Protein AF-A0A964NIS8-F1 (afdb_monomer_lite)

Foldseek 3Di:
DCLLVVLVVLVVCVVVVVDDLCSLVVSLVVLVVVLVVLVVVLVVLVVCVVLLVVQFPVPLSVQLNVLSVVLNVLSVVLSVLSVCLSPPDDPPCNVVSSVVSSVSVVVSVVSVVSSVVSVVCSCPVRPSVVSVDDDPVPPDDPVPPDPPPDDDDD

Structure (mmCIF, N/CA/C/O backbone):
data_AF-A0A964NIS8-F1
#
_entry.id   AF-A0A964NIS8-F1
#
loop_
_atom_site.group_PDB
_atom_site.id
_atom_site.type_symbol
_atom_site.label_atom_id
_atom_site.label_alt_id
_atom_site.label_comp_id
_atom_site.label_asym_id
_atom_site.label_entity_id
_atom_site.label_seq_id
_atom_site.pdbx_PDB_ins_code
_atom_site.Cartn_x
_atom_site.Cartn_y
_atom_site.Cartn_z
_atom_site.occupancy
_atom_site.B_iso_or_equiv
_atom_site.auth_seq_id
_atom_site.auth_comp_id
_atom_site.auth_asym_id
_atom_site.auth_atom_id
_atom_site.pdbx_PDB_model_num
ATOM 1 N N . MET A 1 1 ? -6.801 0.216 -4.651 1.00 54.66 1 MET A N 1
ATOM 2 C CA . MET A 1 1 ? -6.904 1.232 -3.574 1.00 54.66 1 MET A CA 1
ATOM 3 C C . MET A 1 1 ? -8.356 1.445 -3.126 1.00 54.66 1 MET A C 1
ATOM 5 O O . MET A 1 1 ? -8.870 2.552 -3.182 1.00 54.66 1 MET A O 1
ATOM 9 N N . VAL A 1 2 ? -9.042 0.386 -2.676 1.00 58.94 2 VAL A N 1
ATOM 10 C CA . VAL A 1 2 ? -10.450 0.469 -2.205 1.00 58.94 2 VAL A CA 1
ATOM 11 C C . VAL A 1 2 ? -10.521 0.586 -0.674 1.00 58.94 2 VAL A C 1
ATOM 13 O O . VAL A 1 2 ? -11.491 1.075 -0.101 1.00 58.94 2 VAL A O 1
ATOM 16 N N . LEU A 1 3 ? -9.430 0.200 -0.011 1.00 56.78 3 LEU A N 1
ATOM 17 C CA . LEU A 1 3 ? -9.260 0.174 1.435 1.00 56.78 3 LEU A CA 1
ATOM 18 C C . LEU A 1 3 ? -9.599 1.470 2.187 1.00 56.78 3 LEU A C 1
ATOM 20 O O . LEU A 1 3 ? -10.274 1.350 3.203 1.00 56.78 3 LEU A O 1
ATOM 24 N N . PRO A 1 4 ? -9.206 2.685 1.748 1.00 60.66 4 PRO A N 1
ATOM 25 C CA . PRO A 1 4 ? -9.531 3.898 2.503 1.00 60.66 4 PRO A CA 1
ATOM 26 C C . PRO A 1 4 ? -11.041 4.162 2.527 1.00 60.66 4 PRO A C 1
ATOM 28 O O . PRO A 1 4 ? -11.578 4.569 3.552 1.00 60.66 4 PRO A O 1
ATOM 31 N N . PHE A 1 5 ? -11.754 3.843 1.443 1.00 68.19 5 PHE A N 1
ATOM 32 C CA . PHE A 1 5 ? -13.208 3.988 1.371 1.00 68.19 5 PHE A CA 1
ATOM 33 C C . PHE A 1 5 ? -13.929 2.933 2.210 1.00 68.19 5 PHE A C 1
ATOM 35 O O . PHE A 1 5 ? -14.884 3.257 2.911 1.00 68.19 5 PHE A O 1
ATOM 42 N N . VAL A 1 6 ? -13.441 1.688 2.202 1.00 66.88 6 VAL A N 1
ATOM 43 C CA . VAL A 1 6 ? -13.980 0.618 3.056 1.00 66.88 6 VAL A CA 1
ATOM 44 C C . VAL A 1 6 ? -13.705 0.913 4.531 1.00 66.88 6 VAL A C 1
ATOM 46 O O . VAL A 1 6 ? -14.613 0.813 5.350 1.00 66.88 6 VAL A O 1
ATOM 49 N N . ALA A 1 7 ? -12.495 1.351 4.878 1.00 58.06 7 ALA A N 1
ATOM 50 C CA . ALA A 1 7 ? -12.132 1.740 6.237 1.00 58.06 7 ALA A CA 1
ATOM 51 C C . ALA A 1 7 ? -12.964 2.936 6.725 1.00 58.06 7 ALA A C 1
ATOM 53 O O . ALA A 1 7 ? -13.444 2.924 7.859 1.00 58.06 7 ALA A O 1
ATOM 54 N N . LEU A 1 8 ? -13.211 3.931 5.866 1.00 65.56 8 LEU A N 1
ATOM 55 C CA . LEU A 1 8 ? -14.068 5.075 6.176 1.00 65.56 8 LEU A CA 1
ATOM 56 C C . LEU A 1 8 ? -15.533 4.654 6.363 1.00 65.56 8 LEU A C 1
ATOM 58 O O . LEU A 1 8 ? -16.159 5.042 7.348 1.00 65.56 8 LEU A O 1
ATOM 62 N N . ALA A 1 9 ? -16.068 3.811 5.476 1.00 66.75 9 ALA A N 1
ATOM 63 C CA . ALA A 1 9 ? -17.434 3.299 5.569 1.00 66.75 9 ALA A CA 1
ATOM 64 C C . ALA A 1 9 ? -17.649 2.464 6.843 1.00 66.75 9 ALA A C 1
ATOM 66 O O . ALA A 1 9 ? -18.636 2.662 7.554 1.00 66.75 9 ALA A O 1
ATOM 67 N N . VAL A 1 10 ? -16.700 1.585 7.184 1.00 61.75 10 VAL A N 1
ATOM 68 C CA . VAL A 1 10 ? -16.730 0.788 8.422 1.00 61.75 10 VAL A CA 1
ATOM 69 C C . VAL A 1 10 ? -16.608 1.700 9.646 1.00 61.75 10 VAL A C 1
ATOM 71 O O . VAL A 1 10 ? -17.366 1.536 10.599 1.00 61.75 10 VAL A O 1
ATOM 74 N N . THR A 1 11 ? -15.731 2.707 9.619 1.00 60.53 11 THR A N 1
ATOM 75 C CA . THR A 1 11 ? -15.571 3.667 10.725 1.00 60.53 11 THR A CA 1
ATOM 76 C C . THR A 1 11 ? -16.855 4.461 10.972 1.00 60.53 11 THR A C 1
ATOM 78 O O . THR A 1 11 ? -17.301 4.556 12.115 1.00 60.53 11 THR A O 1
ATOM 81 N N . ILE A 1 12 ? -17.507 4.961 9.916 1.00 61.06 12 ILE A N 1
ATOM 82 C CA . ILE A 1 12 ? -18.794 5.668 10.011 1.00 61.06 12 ILE A CA 1
ATOM 83 C C . ILE A 1 12 ? -19.895 4.730 10.531 1.00 61.06 12 ILE A C 1
ATOM 85 O O . ILE A 1 12 ? -20.668 5.117 11.409 1.00 61.06 12 ILE A O 1
ATOM 89 N N . ALA A 1 13 ? -19.952 3.487 10.045 1.00 63.53 13 ALA A N 1
ATOM 90 C CA . ALA A 1 13 ? -20.944 2.503 10.477 1.00 63.53 13 ALA A CA 1
ATOM 91 C C . ALA A 1 13 ? -20.776 2.106 11.957 1.00 63.53 13 ALA A C 1
ATOM 93 O O . ALA A 1 13 ? -21.761 1.992 12.691 1.00 63.53 13 ALA A O 1
ATOM 94 N N . VAL A 1 14 ? -19.537 1.957 12.433 1.00 59.16 14 VAL A N 1
ATOM 95 C CA . VAL A 1 14 ? -19.237 1.685 13.847 1.00 59.16 14 VAL A CA 1
ATOM 96 C C . VAL A 1 14 ? -19.537 2.909 14.720 1.00 59.16 14 VAL A C 1
ATOM 98 O O . VAL A 1 14 ? -20.132 2.759 15.788 1.00 59.16 14 VAL A O 1
ATOM 101 N N . TRP A 1 15 ? -19.209 4.125 14.266 1.00 54.91 15 TRP A N 1
ATOM 102 C CA . TRP A 1 15 ? -19.485 5.365 15.007 1.00 54.91 15 TRP A CA 1
ATOM 103 C C . TRP A 1 15 ? -20.989 5.620 15.179 1.00 54.91 15 TRP A C 1
ATOM 105 O O . TRP A 1 15 ? -21.438 6.075 16.229 1.00 54.91 15 TRP A O 1
ATOM 115 N N . ARG A 1 16 ? -21.792 5.208 14.192 1.00 66.44 16 ARG A N 1
ATOM 116 C CA . ARG A 1 16 ? -23.262 5.250 14.225 1.00 66.44 16 ARG A CA 1
ATOM 117 C C . ARG A 1 16 ? -23.898 4.078 15.002 1.00 66.44 16 ARG A C 1
ATOM 119 O O . ARG A 1 16 ? -25.119 3.947 15.006 1.00 66.44 16 ARG A O 1
ATOM 126 N N . LYS A 1 17 ? -23.083 3.235 15.662 1.00 57.22 17 LYS A N 1
ATOM 127 C CA . LYS A 1 17 ? -23.453 1.997 16.385 1.00 57.22 17 LYS A CA 1
ATOM 128 C C . LYS A 1 17 ? -24.204 0.953 15.547 1.00 57.22 17 LYS A C 1
ATOM 130 O O . LYS A 1 17 ? -24.903 0.110 16.100 1.00 57.22 17 LYS A O 1
ATOM 135 N N . TRP A 1 18 ? -24.050 0.974 14.225 1.00 55.41 18 TRP A N 1
ATOM 136 C CA . TRP A 1 18 ? -24.691 -0.004 13.340 1.00 55.41 18 TRP A CA 1
ATOM 137 C C . TRP A 1 18 ? -23.988 -1.363 13.321 1.00 55.41 18 TRP A C 1
ATOM 139 O O . TRP A 1 18 ? -24.590 -2.351 12.913 1.00 55.41 18 TRP A O 1
ATOM 149 N N . LEU A 1 19 ? -22.732 -1.434 13.768 1.00 50.16 19 LEU A N 1
ATOM 150 C CA . LEU A 1 19 ? -21.915 -2.638 13.674 1.00 50.16 19 LEU A CA 1
ATOM 151 C C . LEU A 1 19 ? -21.126 -2.914 14.970 1.00 50.16 19 LEU A C 1
ATOM 153 O O . LEU A 1 19 ? -20.626 -1.978 15.601 1.00 50.16 19 LEU A O 1
ATOM 157 N N . PRO A 1 20 ? -20.987 -4.191 15.383 1.00 58.41 20 PRO A N 1
ATOM 158 C CA . PRO A 1 20 ? -20.266 -4.570 16.596 1.00 58.41 20 PRO A CA 1
ATOM 159 C C . PRO A 1 20 ? -18.756 -4.336 16.451 1.00 58.41 20 PRO A C 1
ATOM 161 O O . PRO A 1 20 ? -18.221 -4.360 15.343 1.00 58.41 20 PRO A O 1
ATOM 164 N N . ALA A 1 21 ? -18.043 -4.210 17.577 1.00 62.91 21 ALA A N 1
ATOM 165 C CA . ALA A 1 21 ? -16.584 -4.016 17.633 1.00 62.91 21 ALA A CA 1
ATOM 166 C C . ALA A 1 21 ? -15.775 -5.056 16.826 1.00 62.91 21 ALA A C 1
ATOM 168 O O . ALA A 1 21 ? -14.677 -4.767 16.363 1.00 62.91 21 ALA A O 1
ATOM 169 N N . ARG A 1 22 ? -16.354 -6.242 16.581 1.00 67.31 22 ARG A N 1
ATOM 170 C CA . ARG A 1 22 ? -15.791 -7.291 15.712 1.00 67.31 22 ARG A CA 1
ATOM 171 C C . ARG A 1 22 ? -15.610 -6.863 14.252 1.00 67.31 22 ARG A C 1
ATOM 173 O O . ARG A 1 22 ? -14.856 -7.502 13.536 1.00 67.31 22 ARG A O 1
ATOM 180 N N . SER A 1 23 ? -16.242 -5.779 13.811 1.00 68.50 23 SER A N 1
ATOM 181 C CA . SER A 1 23 ? -16.146 -5.283 12.428 1.00 68.50 23 SER A CA 1
ATOM 182 C C . SER A 1 23 ? -14.750 -4.761 12.072 1.00 68.50 23 SER A C 1
ATOM 184 O O . SER A 1 23 ? -14.407 -4.682 10.897 1.00 68.50 23 SER A O 1
ATOM 186 N N . TRP A 1 24 ? -13.903 -4.495 13.073 1.00 72.62 24 TRP A N 1
ATOM 187 C CA . TRP A 1 24 ? -12.483 -4.192 12.875 1.00 72.62 24 TRP A CA 1
ATOM 188 C C . TRP A 1 24 ? -11.671 -5.358 12.294 1.00 72.62 24 TRP A C 1
ATOM 190 O O . TRP A 1 24 ? -10.661 -5.114 11.636 1.00 72.62 24 TRP A O 1
ATOM 200 N N . LEU A 1 25 ? -12.132 -6.609 12.439 1.00 76.38 25 LEU A N 1
ATOM 201 C CA . LEU A 1 25 ? -11.514 -7.757 11.760 1.00 76.38 25 LEU A CA 1
ATOM 202 C C . LEU A 1 25 ? -11.539 -7.609 10.238 1.00 76.38 25 LEU A C 1
ATOM 204 O O . LEU A 1 25 ? -10.614 -8.067 9.580 1.00 76.38 25 LEU A O 1
ATOM 208 N N . ILE A 1 26 ? -12.557 -6.949 9.678 1.00 77.69 26 ILE A N 1
ATOM 209 C CA . ILE A 1 26 ? -12.659 -6.730 8.229 1.00 77.69 26 ILE A CA 1
ATOM 210 C C . ILE A 1 26 ? -11.519 -5.826 7.754 1.00 77.69 26 ILE A C 1
ATOM 212 O O . ILE A 1 26 ? -10.882 -6.119 6.746 1.00 77.69 26 ILE A O 1
ATOM 216 N N . VAL A 1 27 ? -11.229 -4.756 8.501 1.00 80.12 27 VAL A N 1
ATOM 217 C CA . VAL A 1 27 ? -10.112 -3.843 8.207 1.00 80.12 27 VAL A CA 1
ATOM 218 C C . VAL A 1 27 ? -8.782 -4.589 8.297 1.00 80.12 27 VAL A C 1
ATOM 220 O O . VAL A 1 27 ? -7.960 -4.474 7.391 1.00 80.12 27 VAL A O 1
ATOM 223 N N . LEU A 1 28 ? -8.608 -5.404 9.343 1.00 84.81 28 LEU A N 1
ATOM 224 C CA . LEU A 1 28 ? -7.406 -6.213 9.533 1.00 84.81 28 LEU A CA 1
ATOM 225 C C . LEU A 1 28 ? -7.194 -7.210 8.387 1.00 84.81 28 LEU A C 1
ATOM 227 O O . LEU A 1 28 ? -6.087 -7.337 7.874 1.00 84.81 28 LEU A O 1
ATOM 231 N N . LEU A 1 29 ? -8.261 -7.894 7.966 1.00 83.00 29 LEU A N 1
ATOM 232 C CA . LEU A 1 29 ? -8.232 -8.854 6.863 1.00 83.00 29 LEU A CA 1
ATOM 233 C C . LEU A 1 29 ? -7.899 -8.183 5.530 1.00 83.00 29 LEU A C 1
ATOM 235 O O . LEU A 1 29 ? -7.082 -8.704 4.775 1.00 83.00 29 LEU A O 1
ATOM 239 N N . LEU A 1 30 ? -8.483 -7.017 5.244 1.00 83.44 30 LEU A N 1
ATOM 240 C CA . LEU A 1 30 ? -8.145 -6.260 4.038 1.00 83.44 30 LEU A CA 1
ATOM 241 C C . LEU A 1 30 ? -6.690 -5.772 4.064 1.00 83.44 30 LEU A C 1
ATOM 243 O O . LEU A 1 30 ? -6.013 -5.852 3.043 1.00 83.44 30 LEU A O 1
ATOM 247 N N . GLN A 1 31 ? -6.192 -5.288 5.206 1.00 88.62 31 GLN A N 1
ATOM 248 C CA . GLN A 1 31 ? -4.780 -4.921 5.348 1.00 88.62 31 GLN A CA 1
ATOM 249 C C . GLN A 1 31 ? -3.865 -6.130 5.140 1.00 88.62 31 GLN A C 1
ATOM 251 O O . GLN A 1 31 ? -2.900 -6.022 4.389 1.00 88.62 31 GLN A O 1
ATOM 256 N N . ALA A 1 32 ? -4.194 -7.283 5.729 1.00 88.75 32 ALA A N 1
ATOM 257 C CA . ALA A 1 32 ? -3.443 -8.518 5.531 1.00 88.75 32 ALA A CA 1
ATOM 258 C C . ALA A 1 32 ? -3.389 -8.910 4.047 1.00 88.75 32 ALA A C 1
ATOM 260 O O . ALA A 1 32 ? -2.312 -9.186 3.526 1.00 88.75 32 ALA A O 1
ATOM 261 N N . ALA A 1 33 ? -4.525 -8.863 3.343 1.00 87.88 33 ALA A N 1
ATOM 262 C CA . ALA A 1 33 ? -4.580 -9.149 1.913 1.00 87.88 33 ALA A CA 1
ATOM 263 C C . ALA A 1 33 ? -3.694 -8.196 1.092 1.00 87.88 33 ALA A C 1
ATOM 265 O O . ALA A 1 33 ? -3.014 -8.641 0.172 1.00 87.88 33 ALA A O 1
ATOM 266 N N . MET A 1 34 ? -3.651 -6.903 1.436 1.00 88.69 34 MET A N 1
ATOM 267 C CA . MET A 1 34 ? -2.764 -5.957 0.749 1.00 88.69 34 MET A CA 1
ATOM 268 C C . MET A 1 34 ? -1.291 -6.226 1.037 1.00 88.69 34 MET A C 1
ATOM 270 O O . MET A 1 34 ? -0.494 -6.130 0.116 1.00 88.69 34 MET A O 1
ATOM 274 N N . VAL A 1 35 ? -0.922 -6.531 2.286 1.00 92.75 35 VAL A N 1
ATOM 275 C CA . VAL A 1 35 ? 0.467 -6.854 2.652 1.00 92.75 35 VAL A CA 1
ATOM 276 C C . VAL A 1 35 ? 0.927 -8.079 1.871 1.00 92.75 35 VAL A C 1
ATOM 278 O O . VAL A 1 35 ? 1.983 -8.045 1.253 1.00 92.75 35 VAL A O 1
ATOM 281 N N . VAL A 1 36 ? 0.106 -9.132 1.831 1.00 92.56 36 VAL A N 1
ATOM 282 C CA . VAL A 1 36 ? 0.400 -10.339 1.047 1.00 92.56 36 VAL A CA 1
ATOM 283 C C . VAL A 1 36 ? 0.518 -10.010 -0.441 1.00 92.56 36 VAL A C 1
ATOM 285 O O . VAL A 1 36 ? 1.485 -10.418 -1.072 1.00 92.56 36 VAL A O 1
ATOM 288 N N . GLY A 1 37 ? -0.416 -9.237 -1.000 1.00 91.31 37 GLY A N 1
ATOM 289 C CA . GLY A 1 37 ? -0.349 -8.816 -2.400 1.00 91.31 37 GLY A CA 1
ATOM 290 C C . GLY A 1 37 ? 0.898 -7.986 -2.718 1.00 91.31 37 GLY A C 1
ATOM 291 O O . GLY A 1 37 ? 1.535 -8.218 -3.739 1.00 91.31 37 GLY A O 1
ATOM 292 N N . ALA A 1 38 ? 1.280 -7.066 -1.830 1.00 91.94 38 ALA A N 1
ATOM 293 C CA . ALA A 1 38 ? 2.482 -6.248 -1.968 1.00 91.94 38 ALA A CA 1
ATOM 294 C C . ALA A 1 38 ? 3.759 -7.095 -1.879 1.00 91.94 38 ALA A C 1
ATOM 296 O O . ALA A 1 38 ? 4.663 -6.901 -2.681 1.00 91.94 38 ALA A O 1
ATOM 297 N N . LEU A 1 39 ? 3.814 -8.065 -0.959 1.00 93.88 39 LEU A N 1
ATOM 298 C CA . LEU A 1 39 ? 4.930 -9.007 -0.843 1.00 93.88 39 LEU A CA 1
ATOM 299 C C . LEU A 1 39 ? 5.094 -9.847 -2.107 1.00 93.88 39 LEU A C 1
ATOM 301 O O . LEU A 1 39 ? 6.197 -9.944 -2.634 1.00 93.88 39 LEU A O 1
ATOM 305 N N . VAL A 1 40 ? 3.999 -10.429 -2.603 1.00 93.56 40 VAL A N 1
ATOM 306 C CA . VAL A 1 40 ? 4.019 -11.226 -3.835 1.00 93.56 40 VAL A CA 1
ATOM 307 C C . VAL A 1 40 ? 4.463 -10.357 -5.008 1.00 93.56 40 VAL A C 1
ATOM 309 O O . VAL A 1 40 ? 5.378 -10.744 -5.721 1.00 93.56 40 VAL A O 1
ATOM 312 N N . SER A 1 41 ? 3.886 -9.162 -5.159 1.00 90.06 41 SER A N 1
ATOM 313 C CA . SER A 1 41 ? 4.244 -8.228 -6.232 1.00 90.06 41 SER A CA 1
ATOM 314 C C . SER A 1 41 ? 5.707 -7.784 -6.176 1.00 90.06 41 SER A C 1
ATOM 316 O O . SER A 1 41 ? 6.328 -7.623 -7.220 1.00 90.06 41 SER A O 1
ATOM 318 N N . HIS A 1 42 ? 6.260 -7.572 -4.980 1.00 92.44 42 HIS A N 1
ATOM 319 C CA . HIS A 1 42 ? 7.666 -7.211 -4.797 1.00 92.44 42 HIS A CA 1
ATOM 320 C C . HIS A 1 42 ? 8.591 -8.369 -5.191 1.00 92.44 42 HIS A C 1
ATOM 322 O O . HIS A 1 42 ? 9.594 -8.170 -5.866 1.00 92.44 42 HIS A O 1
ATOM 328 N N . GLN A 1 43 ? 8.247 -9.598 -4.794 1.00 92.06 43 GLN A N 1
ATOM 329 C CA . GLN A 1 43 ? 9.025 -10.790 -5.138 1.00 92.06 43 GLN A CA 1
ATOM 330 C C . GLN A 1 43 ? 8.980 -11.118 -6.630 1.00 92.06 43 GLN A C 1
ATOM 332 O O . GLN A 1 43 ? 9.979 -11.584 -7.174 1.00 92.06 43 GLN A O 1
ATOM 337 N N . THR A 1 44 ? 7.834 -10.915 -7.285 1.00 90.06 44 THR A N 1
ATOM 338 C CA . THR A 1 44 ? 7.727 -11.083 -8.739 1.00 90.06 44 THR A CA 1
ATOM 339 C C . THR A 1 44 ? 8.466 -9.970 -9.473 1.00 90.06 44 THR A C 1
ATOM 341 O O . THR A 1 44 ? 9.166 -10.260 -10.431 1.00 90.06 44 THR A O 1
ATOM 344 N N . GLY A 1 45 ? 8.391 -8.726 -8.985 1.00 87.12 45 GLY A N 1
ATOM 345 C CA . GLY A 1 45 ? 9.091 -7.588 -9.586 1.00 87.12 45 GLY A CA 1
ATOM 346 C C . GLY A 1 45 ? 10.609 -7.769 -9.629 1.00 87.12 45 GLY A C 1
ATOM 347 O O . GLY A 1 45 ? 11.206 -7.567 -10.677 1.00 87.12 45 GLY A O 1
ATOM 348 N N . GLN A 1 46 ? 11.224 -8.241 -8.539 1.00 87.06 46 GLN A N 1
ATOM 349 C CA . GLN A 1 46 ? 12.674 -8.489 -8.524 1.00 87.06 46 GLN A CA 1
ATOM 350 C C . GLN A 1 46 ? 13.116 -9.632 -9.445 1.00 87.06 46 GLN A C 1
ATOM 352 O O . GLN A 1 46 ? 14.226 -9.615 -9.958 1.00 87.06 46 GLN A O 1
ATOM 357 N N . GLN A 1 47 ? 12.261 -10.630 -9.691 1.00 87.38 47 GLN A N 1
ATOM 358 C CA . GLN A 1 47 ? 12.585 -11.695 -10.650 1.00 87.38 47 GLN A CA 1
ATOM 359 C C . GLN A 1 47 ? 12.596 -11.192 -12.099 1.00 87.38 47 GLN A C 1
ATOM 361 O O . GLN A 1 47 ? 13.234 -11.804 -12.952 1.00 87.38 47 GLN A O 1
ATOM 366 N N . GLU A 1 48 ? 11.875 -10.107 -12.377 1.00 84.38 48 GLU A N 1
ATOM 367 C CA . GLU A 1 48 ? 11.723 -9.520 -13.711 1.00 84.38 48 GLU A CA 1
ATOM 368 C C . GLU A 1 48 ? 12.645 -8.310 -13.937 1.00 84.38 48 GLU A C 1
ATOM 370 O O . GLU A 1 48 ? 12.714 -7.798 -15.054 1.00 84.38 48 GLU A O 1
ATOM 375 N N . GLU A 1 49 ? 13.382 -7.870 -12.913 1.00 83.88 49 GLU A N 1
ATOM 376 C CA . GLU A 1 49 ? 14.273 -6.707 -12.976 1.00 83.88 49 GLU A CA 1
ATOM 377 C C . GLU A 1 49 ? 15.332 -6.863 -14.074 1.00 83.88 49 GLU A C 1
ATOM 379 O O . GLU A 1 49 ? 15.439 -6.002 -14.946 1.00 83.88 49 GLU A O 1
ATOM 384 N N . ASP A 1 50 ? 16.026 -8.004 -14.108 1.00 81.75 50 ASP A N 1
ATOM 385 C CA . ASP A 1 50 ? 17.070 -8.292 -15.101 1.00 81.75 50 ASP A CA 1
ATOM 386 C C . ASP A 1 50 ? 16.532 -8.291 -16.545 1.00 81.75 50 ASP A C 1
ATOM 388 O O . ASP A 1 50 ? 17.237 -7.915 -17.484 1.00 81.75 50 ASP A O 1
ATOM 392 N N . LEU A 1 51 ? 15.272 -8.701 -16.745 1.00 82.62 51 LEU A N 1
ATOM 393 C CA . LEU A 1 51 ? 14.628 -8.695 -18.064 1.00 82.62 51 LEU A CA 1
ATOM 394 C C . LEU A 1 51 ? 14.329 -7.270 -18.537 1.00 82.62 51 LEU A C 1
ATOM 396 O O . LEU A 1 51 ? 14.479 -6.964 -19.720 1.00 82.62 51 LEU A O 1
ATOM 400 N N . VAL A 1 52 ? 13.902 -6.398 -17.623 1.00 80.06 52 VAL A N 1
ATOM 401 C CA . VAL A 1 52 ? 13.562 -5.003 -17.931 1.00 80.06 52 VAL A CA 1
ATOM 402 C C . VAL A 1 52 ? 14.815 -4.125 -18.021 1.00 80.06 52 VAL A C 1
ATOM 404 O O . VAL A 1 52 ? 14.865 -3.241 -18.879 1.00 80.06 52 VAL A O 1
ATOM 407 N N . GLY A 1 53 ? 15.845 -4.396 -17.214 1.00 74.62 53 GLY A N 1
ATOM 408 C CA . GLY A 1 53 ? 17.117 -3.661 -17.195 1.00 74.62 53 GLY A CA 1
ATOM 409 C C . GLY A 1 53 ? 17.918 -3.756 -18.499 1.00 74.62 53 GLY A C 1
ATOM 410 O O . GLY A 1 53 ? 18.769 -2.918 -18.777 1.00 74.62 53 GLY A O 1
ATOM 411 N N . GLY A 1 54 ? 17.607 -4.723 -19.368 1.00 80.06 54 GLY A N 1
ATOM 412 C CA . GLY A 1 54 ? 18.153 -4.770 -20.729 1.00 80.06 54 GLY A CA 1
ATOM 413 C C . GLY A 1 54 ? 17.580 -3.712 -21.686 1.00 80.06 54 GLY A C 1
ATOM 414 O O . GLY A 1 54 ? 18.133 -3.518 -22.768 1.00 80.06 54 GLY A O 1
ATOM 415 N N . ILE A 1 55 ? 16.472 -3.055 -21.320 1.00 83.38 55 ILE A N 1
ATOM 416 C CA . ILE A 1 55 ? 15.702 -2.144 -22.189 1.00 83.38 55 ILE A CA 1
ATOM 417 C C . ILE A 1 55 ? 15.549 -0.754 -21.563 1.00 83.38 55 ILE A C 1
ATOM 419 O O . ILE A 1 55 ? 15.541 0.248 -22.279 1.00 83.38 55 ILE A O 1
ATOM 423 N N . VAL A 1 56 ? 15.426 -0.682 -20.238 1.00 84.94 56 VAL A N 1
ATOM 424 C CA . VAL A 1 56 ? 15.192 0.558 -19.494 1.00 84.94 56 VAL A CA 1
ATOM 425 C C . VAL A 1 56 ? 16.405 0.889 -18.636 1.00 84.94 56 VAL A C 1
ATOM 427 O O . VAL A 1 56 ? 16.936 0.012 -17.967 1.00 84.94 56 VAL A O 1
ATOM 430 N N . ASP A 1 57 ? 16.794 2.166 -18.612 1.00 88.00 57 ASP A N 1
ATOM 431 C CA . ASP A 1 57 ? 17.830 2.660 -17.702 1.00 88.00 57 ASP A CA 1
ATOM 432 C C . ASP A 1 57 ? 17.502 2.320 -16.232 1.00 88.00 57 ASP A C 1
ATOM 434 O O . ASP A 1 57 ? 16.352 2.430 -15.794 1.00 88.00 57 ASP A O 1
ATOM 438 N N . ASP A 1 58 ? 18.528 2.023 -15.432 1.00 86.06 58 ASP A N 1
ATOM 439 C CA . ASP A 1 58 ? 18.375 1.632 -14.021 1.00 86.06 58 ASP A CA 1
ATOM 440 C C . ASP A 1 58 ? 17.647 2.687 -13.170 1.00 86.06 58 ASP A C 1
ATOM 442 O O . ASP A 1 58 ? 16.944 2.363 -12.218 1.00 86.06 58 ASP A O 1
ATOM 446 N N . GLY A 1 59 ? 17.787 3.975 -13.502 1.00 90.06 59 GLY A N 1
ATOM 447 C CA . GLY A 1 59 ? 17.234 5.078 -12.706 1.00 90.06 59 GLY A CA 1
ATOM 448 C C . GLY A 1 59 ? 15.709 5.002 -12.521 1.00 90.06 59 GLY A C 1
ATOM 449 O O . GLY A 1 59 ? 15.229 5.003 -11.385 1.00 90.06 59 GLY A O 1
ATOM 450 N N . PRO A 1 60 ? 14.916 4.958 -13.608 1.00 89.19 60 PRO A N 1
ATOM 451 C CA . PRO A 1 60 ? 13.478 4.722 -13.533 1.00 89.19 60 PRO A CA 1
ATOM 452 C C . PRO A 1 60 ? 13.083 3.461 -12.755 1.00 89.19 60 PRO A C 1
ATOM 454 O O . PRO A 1 60 ? 12.147 3.542 -11.957 1.00 89.19 60 PRO A O 1
ATOM 457 N N . VAL A 1 61 ? 13.781 2.340 -12.972 1.00 88.69 61 VAL A N 1
ATOM 458 C CA . VAL A 1 61 ? 13.510 1.052 -12.307 1.00 88.69 61 VAL A CA 1
ATOM 459 C C . VAL A 1 61 ? 13.726 1.176 -10.799 1.00 88.69 61 VAL A C 1
ATOM 461 O O . VAL A 1 61 ? 12.800 0.938 -10.025 1.00 88.69 61 VAL A O 1
ATOM 464 N N . MET A 1 62 ? 14.881 1.696 -10.392 1.00 89.69 62 MET A N 1
ATOM 465 C CA . MET A 1 62 ? 15.247 1.929 -8.995 1.00 89.69 62 MET A CA 1
ATOM 466 C C . MET A 1 62 ? 14.270 2.880 -8.289 1.00 89.69 62 MET A C 1
ATOM 468 O O . MET A 1 62 ? 13.874 2.642 -7.153 1.00 89.69 62 MET A O 1
ATOM 472 N N . ALA A 1 63 ? 13.802 3.933 -8.970 1.00 90.75 63 ALA A N 1
ATOM 473 C CA . ALA A 1 63 ? 12.812 4.854 -8.407 1.00 90.75 63 ALA A CA 1
ATOM 474 C C . ALA A 1 63 ? 11.440 4.191 -8.165 1.00 90.75 63 ALA A C 1
ATOM 476 O O . ALA A 1 63 ? 10.710 4.585 -7.251 1.00 90.75 63 ALA A O 1
ATOM 477 N N . HIS A 1 64 ? 11.057 3.213 -8.992 1.00 91.62 64 HIS A N 1
ATOM 478 C CA . HIS A 1 64 ? 9.862 2.408 -8.746 1.00 91.62 64 HIS A CA 1
ATOM 479 C C . HIS A 1 64 ? 10.078 1.436 -7.585 1.00 91.62 64 HIS A C 1
ATOM 481 O O . HIS A 1 64 ? 9.201 1.343 -6.725 1.00 91.62 64 HIS A O 1
ATOM 487 N N . GLU A 1 65 ? 11.231 0.768 -7.539 1.00 91.69 65 GLU A N 1
ATOM 488 C CA . GLU A 1 65 ? 11.578 -0.180 -6.482 1.00 91.69 65 GLU A CA 1
ATOM 489 C C . GLU A 1 65 ? 11.612 0.496 -5.108 1.00 91.69 65 GLU A C 1
ATOM 491 O O . GLU A 1 65 ? 10.904 0.060 -4.204 1.00 91.69 65 GLU A O 1
ATOM 496 N N . GLU A 1 66 ? 12.306 1.629 -4.967 1.00 93.12 66 GLU A N 1
ATOM 497 C CA . GLU A 1 66 ? 12.377 2.378 -3.706 1.00 93.12 66 GLU A CA 1
ATOM 498 C C . GLU A 1 66 ? 10.976 2.798 -3.225 1.00 93.12 66 GLU A C 1
ATOM 500 O O . GLU A 1 66 ? 10.626 2.668 -2.047 1.00 93.12 66 GLU A O 1
ATOM 505 N N . ALA A 1 67 ? 10.119 3.254 -4.144 1.00 92.62 67 ALA A N 1
ATOM 506 C CA . ALA A 1 67 ? 8.745 3.620 -3.816 1.00 92.62 67 ALA A CA 1
ATOM 507 C C . ALA A 1 67 ? 7.885 2.401 -3.431 1.00 92.62 67 ALA A C 1
ATOM 509 O O . ALA A 1 67 ? 7.049 2.495 -2.524 1.00 92.62 67 ALA A O 1
ATOM 510 N N . ALA A 1 68 ? 8.062 1.267 -4.114 1.00 91.62 68 ALA A N 1
ATOM 511 C CA . ALA A 1 68 ? 7.356 0.021 -3.837 1.00 91.62 68 ALA A CA 1
ATOM 512 C C . ALA A 1 68 ? 7.791 -0.589 -2.496 1.00 91.62 68 ALA A C 1
ATOM 514 O O . ALA A 1 68 ? 6.939 -1.028 -1.716 1.00 91.62 68 ALA A O 1
ATOM 515 N N . GLU A 1 69 ? 9.085 -0.550 -2.187 1.00 94.56 69 GLU A N 1
ATOM 516 C CA . GLU A 1 69 ? 9.640 -1.001 -0.918 1.00 94.56 69 GLU A CA 1
ATOM 517 C C . GLU A 1 69 ? 9.127 -0.130 0.233 1.00 94.56 69 GLU A C 1
ATOM 519 O O . GLU A 1 69 ? 8.580 -0.648 1.212 1.00 94.56 69 GLU A O 1
ATOM 524 N N . ALA A 1 70 ? 9.186 1.199 0.094 1.00 95.44 70 ALA A N 1
ATOM 525 C CA . ALA A 1 70 ? 8.657 2.117 1.097 1.00 95.44 70 ALA A CA 1
ATOM 526 C C . ALA A 1 70 ? 7.154 1.886 1.345 1.00 95.44 70 ALA A C 1
ATOM 528 O O . ALA A 1 70 ? 6.691 1.907 2.495 1.00 95.44 70 ALA A O 1
ATOM 529 N N . PHE A 1 71 ? 6.378 1.616 0.287 1.00 94.12 71 PHE A N 1
ATOM 530 C CA . PHE A 1 71 ? 4.967 1.245 0.399 1.00 94.12 71 PHE A CA 1
ATOM 531 C C . PHE A 1 71 ? 4.781 -0.063 1.179 1.00 94.12 71 PHE A C 1
ATOM 533 O O . PHE A 1 71 ? 3.980 -0.096 2.119 1.00 94.12 71 PHE A O 1
ATOM 540 N N . LEU A 1 72 ? 5.530 -1.114 0.831 1.00 95.44 72 LEU A N 1
ATOM 541 C CA . LEU A 1 72 ? 5.469 -2.426 1.475 1.00 95.44 72 LEU A CA 1
ATOM 542 C C . LEU A 1 72 ? 5.834 -2.353 2.965 1.00 95.44 72 LEU A C 1
ATOM 544 O O . LEU A 1 72 ? 5.113 -2.890 3.814 1.00 95.44 72 LEU A O 1
ATOM 548 N N . GLN A 1 73 ? 6.920 -1.660 3.302 1.00 96.75 73 GLN A N 1
ATOM 549 C CA . GLN A 1 73 ? 7.342 -1.456 4.686 1.00 96.75 73 GLN A CA 1
ATOM 550 C C . GLN A 1 73 ? 6.265 -0.693 5.473 1.00 96.75 73 GLN A C 1
ATOM 552 O O . GLN A 1 73 ? 5.868 -1.114 6.564 1.00 96.75 73 GLN A O 1
ATOM 557 N N . SER A 1 74 ? 5.712 0.377 4.891 1.00 94.69 74 SER A N 1
ATOM 558 C CA . SER A 1 74 ? 4.685 1.207 5.530 1.00 94.69 74 SER A CA 1
ATOM 559 C C . SER A 1 74 ? 3.378 0.450 5.775 1.00 94.69 74 SER A C 1
ATOM 561 O O . SER A 1 74 ? 2.806 0.536 6.865 1.00 94.69 74 SER A O 1
ATOM 563 N N . ILE A 1 75 ? 2.889 -0.315 4.792 1.00 93.81 75 ILE A N 1
ATOM 564 C CA . ILE A 1 75 ? 1.644 -1.077 4.944 1.00 93.81 75 ILE A CA 1
ATOM 565 C C . ILE A 1 75 ? 1.804 -2.244 5.922 1.00 93.81 75 ILE A C 1
ATOM 567 O O . ILE A 1 75 ? 0.888 -2.516 6.702 1.00 93.81 75 ILE A O 1
ATOM 571 N N . SER A 1 76 ? 2.982 -2.869 5.955 1.00 94.81 76 SER A N 1
ATOM 572 C CA . SER A 1 76 ? 3.313 -3.923 6.918 1.00 94.81 76 SER A CA 1
ATOM 573 C C . SER A 1 76 ? 3.376 -3.375 8.345 1.00 94.81 76 SER A C 1
ATOM 575 O O . SER A 1 76 ? 2.751 -3.931 9.250 1.00 94.81 76 SER A O 1
ATOM 577 N N . ALA A 1 77 ? 4.046 -2.237 8.549 1.00 95.19 77 ALA A N 1
ATOM 578 C CA . ALA A 1 77 ? 4.089 -1.561 9.843 1.00 95.19 77 ALA A CA 1
ATOM 579 C C . ALA A 1 77 ? 2.682 -1.159 10.314 1.00 95.19 77 ALA A C 1
ATOM 581 O O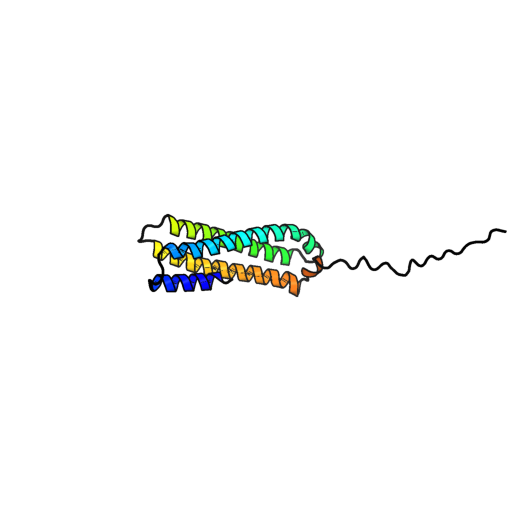 . ALA A 1 77 ? 2.306 -1.413 11.461 1.00 95.19 77 ALA A O 1
ATOM 582 N N . LEU A 1 78 ? 1.866 -0.594 9.417 1.00 92.62 78 LEU A N 1
ATOM 583 C CA . LEU A 1 78 ? 0.493 -0.208 9.731 1.00 92.62 78 LEU A CA 1
ATOM 584 C C . LEU A 1 78 ? -0.376 -1.417 10.102 1.00 92.62 78 LEU A C 1
ATOM 586 O O . LEU A 1 78 ? -1.189 -1.315 11.023 1.00 92.62 78 LEU A O 1
ATOM 590 N N . PHE A 1 79 ? -0.207 -2.556 9.427 1.00 92.38 79 PHE A N 1
ATOM 591 C CA . PHE A 1 79 ? -0.900 -3.800 9.763 1.00 92.38 79 PHE A CA 1
ATOM 592 C C . PHE A 1 79 ? -0.535 -4.286 11.170 1.00 92.38 79 PHE A C 1
ATOM 594 O O . PHE A 1 79 ? -1.430 -4.571 11.967 1.00 92.38 79 PHE A O 1
ATOM 601 N N . VAL A 1 80 ? 0.757 -4.300 11.519 1.00 93.69 80 VAL A N 1
ATOM 602 C CA . VAL A 1 80 ? 1.218 -4.685 12.865 1.00 93.69 80 VAL A CA 1
ATOM 603 C C . VAL A 1 80 ? 0.627 -3.758 13.925 1.00 93.69 80 VAL A C 1
ATOM 605 O O . VAL A 1 80 ? 0.060 -4.233 14.909 1.00 93.69 80 VAL A O 1
ATOM 608 N N . VAL A 1 81 ? 0.676 -2.439 13.712 1.00 91.12 81 VAL A N 1
ATOM 609 C CA . VAL A 1 81 ? 0.074 -1.463 14.635 1.00 91.12 81 VAL A CA 1
ATOM 610 C C . VAL A 1 81 ? -1.432 -1.695 14.774 1.00 91.12 81 VAL A C 1
ATOM 612 O O . VAL A 1 81 ? -1.960 -1.691 15.887 1.00 91.12 81 VAL A O 1
ATOM 615 N N . SER A 1 82 ? -2.126 -1.950 13.665 1.00 87.81 82 SER A N 1
ATOM 616 C CA . SER A 1 82 ? -3.570 -2.202 13.659 1.00 87.81 82 SER A CA 1
ATOM 617 C C . SER A 1 82 ? -3.924 -3.475 14.431 1.00 87.81 82 SER A C 1
ATOM 619 O O . SER A 1 82 ? -4.861 -3.467 15.231 1.00 87.81 82 SER A O 1
ATOM 621 N N . ALA A 1 83 ? -3.138 -4.543 14.268 1.00 88.62 83 ALA A N 1
ATOM 622 C CA . ALA A 1 83 ? -3.292 -5.779 15.029 1.00 88.62 83 ALA A CA 1
ATOM 623 C C . ALA A 1 83 ? -3.057 -5.539 16.527 1.00 88.62 83 ALA A C 1
ATOM 625 O O . ALA A 1 83 ? -3.883 -5.925 17.353 1.00 88.62 83 ALA A O 1
ATOM 626 N N . LEU A 1 84 ? -1.989 -4.828 16.895 1.00 89.31 84 LEU A N 1
ATOM 627 C CA . LEU A 1 84 ? -1.700 -4.513 18.295 1.00 89.31 84 LEU A CA 1
ATOM 628 C C . LEU A 1 84 ? -2.833 -3.714 18.952 1.00 89.31 84 LEU A C 1
ATOM 630 O O . LEU A 1 84 ? -3.255 -4.037 20.064 1.00 89.31 84 LEU A O 1
ATOM 634 N N . VAL A 1 85 ? -3.375 -2.709 18.258 1.00 85.94 85 VAL A N 1
ATOM 635 C CA . VAL A 1 85 ? -4.514 -1.929 18.759 1.00 85.94 85 VAL A CA 1
ATOM 636 C C . VAL A 1 85 ? -5.745 -2.818 18.944 1.00 85.94 85 VAL A C 1
ATOM 638 O O . VAL A 1 85 ? -6.382 -2.741 19.995 1.00 85.94 85 VAL A O 1
ATOM 641 N N . ALA A 1 86 ? -6.042 -3.694 17.981 1.00 82.88 86 ALA A N 1
ATOM 642 C CA . ALA A 1 86 ? -7.202 -4.579 18.028 1.00 82.88 86 ALA A CA 1
ATOM 643 C C . ALA A 1 86 ? -7.137 -5.618 19.165 1.00 82.88 86 ALA A C 1
ATOM 645 O O . ALA A 1 86 ? -8.163 -5.896 19.786 1.00 82.88 86 ALA A O 1
ATOM 646 N N . PHE A 1 87 ? -5.956 -6.177 19.455 1.00 82.81 87 PHE A N 1
ATOM 647 C CA . PHE A 1 87 ? -5.802 -7.266 20.430 1.00 82.81 87 PHE A CA 1
ATOM 648 C C . PHE A 1 87 ? -5.435 -6.806 21.851 1.00 82.81 87 PHE A C 1
ATOM 650 O O . PHE A 1 87 ? -5.820 -7.471 22.811 1.00 82.81 87 PHE A O 1
ATOM 657 N N . PHE A 1 88 ? -4.724 -5.682 22.017 1.00 81.44 88 PHE A N 1
ATOM 658 C CA . PHE A 1 88 ? -4.122 -5.312 23.310 1.00 81.44 88 PHE A CA 1
ATOM 659 C C . PHE A 1 88 ? -4.661 -4.019 23.943 1.00 81.44 88 PHE A C 1
ATOM 661 O O . PHE A 1 88 ? -4.359 -3.732 25.104 1.00 81.44 88 PHE A O 1
ATOM 668 N N . SER A 1 89 ? -5.469 -3.217 23.243 1.00 69.25 89 SER A N 1
ATOM 669 C CA . SER A 1 89 ? -5.878 -1.911 23.780 1.00 69.25 89 SER A CA 1
ATOM 670 C C . SER A 1 89 ? -7.033 -1.999 24.784 1.00 69.25 89 SER A C 1
ATOM 672 O O . SER A 1 89 ? -8.152 -2.391 24.459 1.00 69.25 89 SER A O 1
ATOM 674 N N . ARG A 1 90 ? -6.797 -1.526 26.019 1.00 64.94 90 ARG A N 1
ATOM 675 C CA . ARG A 1 90 ? -7.866 -1.223 26.990 1.00 64.94 90 ARG A CA 1
ATOM 676 C C . ARG A 1 90 ? -8.718 -0.044 26.493 1.00 64.94 90 ARG A C 1
ATOM 678 O O . ARG A 1 90 ? -8.183 0.927 25.960 1.00 64.94 90 ARG A O 1
ATOM 685 N N . SER A 1 91 ? -10.030 -0.097 26.753 1.00 67.62 91 SER A N 1
ATOM 686 C CA . SER A 1 91 ? -11.093 0.781 26.210 1.00 67.62 91 SER A CA 1
ATOM 687 C C . SER A 1 91 ? -10.784 2.283 26.087 1.00 67.62 91 SER A C 1
ATOM 689 O O . SER A 1 91 ? -11.350 2.927 25.209 1.00 67.62 91 SER A O 1
ATOM 691 N N . ARG A 1 92 ? -9.925 2.864 26.934 1.00 70.81 92 ARG A N 1
ATOM 692 C CA . ARG A 1 92 ? -9.625 4.308 26.928 1.00 70.81 92 ARG A CA 1
ATOM 693 C C . ARG A 1 92 ? -8.705 4.774 25.789 1.00 70.81 92 ARG A C 1
ATOM 695 O O . ARG A 1 92 ? -8.750 5.946 25.446 1.00 70.81 92 ARG A O 1
ATOM 702 N N . TYR A 1 93 ? -7.889 3.892 25.203 1.00 73.81 93 TYR A N 1
ATOM 703 C CA . TYR A 1 93 ? -6.903 4.266 24.168 1.00 73.81 93 TYR A CA 1
ATOM 704 C C . TYR A 1 93 ? -7.265 3.806 22.753 1.00 73.81 93 TYR A C 1
ATOM 706 O O . TYR A 1 93 ? -6.658 4.249 21.781 1.00 73.81 93 TYR A O 1
ATOM 714 N N . VAL A 1 94 ? -8.298 2.972 22.628 1.00 76.56 94 VAL A N 1
ATOM 715 C CA . VAL A 1 94 ? -8.753 2.392 21.356 1.00 76.56 94 VAL A CA 1
ATOM 716 C C . VAL A 1 94 ? -9.112 3.480 20.334 1.00 76.56 94 VAL A C 1
ATOM 718 O O . VAL A 1 94 ? -8.730 3.388 19.172 1.00 76.56 94 VAL A O 1
ATOM 721 N N . SER A 1 95 ? -9.781 4.557 20.765 1.00 76.00 95 SER A N 1
ATOM 722 C CA . SER A 1 95 ? -10.175 5.649 19.862 1.00 76.00 95 SER A CA 1
ATOM 723 C C . SER A 1 95 ? -8.980 6.404 19.276 1.00 76.00 95 SER A C 1
ATOM 725 O O . SER A 1 95 ? -9.020 6.792 18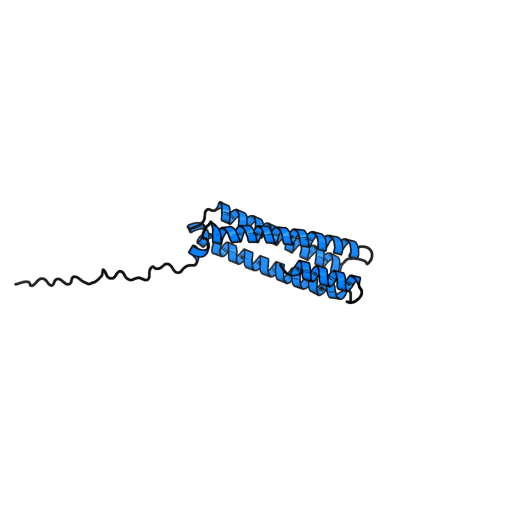.110 1.00 76.00 95 SER A O 1
ATOM 727 N N . LEU A 1 96 ? -7.923 6.614 20.067 1.00 84.44 96 LEU A N 1
ATOM 728 C CA . LEU A 1 96 ? -6.712 7.291 19.600 1.00 84.44 96 LEU A CA 1
ATOM 729 C C . LEU A 1 96 ? -5.934 6.388 18.634 1.00 84.44 96 LEU A C 1
ATOM 731 O O . LEU A 1 96 ? -5.461 6.855 17.602 1.00 84.44 96 LEU A O 1
ATOM 735 N N . GLY A 1 97 ? -5.886 5.082 18.928 1.00 83.56 97 GLY A N 1
ATOM 736 C CA . GLY A 1 97 ? -5.317 4.074 18.035 1.00 83.56 97 GLY A CA 1
ATOM 737 C C . GLY A 1 97 ? -6.015 4.045 16.675 1.00 83.56 97 GLY A C 1
ATOM 738 O O . GLY A 1 97 ? -5.350 4.104 15.647 1.00 83.56 97 GLY A O 1
ATOM 739 N N . HIS A 1 98 ? -7.350 4.050 16.645 1.00 81.62 98 HIS A N 1
ATOM 740 C CA . HIS A 1 98 ? -8.108 4.076 15.387 1.00 81.62 98 HIS A CA 1
ATOM 741 C C . HIS A 1 98 ? -7.871 5.353 14.570 1.00 81.62 98 HIS A C 1
ATOM 743 O O . HIS A 1 98 ? -7.740 5.278 13.346 1.00 81.62 98 HIS A O 1
ATOM 749 N N . ALA A 1 99 ? -7.781 6.516 15.224 1.00 84.88 99 ALA A N 1
ATOM 750 C CA . ALA A 1 99 ? -7.446 7.769 14.549 1.00 84.88 99 ALA A CA 1
ATOM 751 C C . ALA A 1 99 ? -6.042 7.706 13.923 1.00 84.88 99 ALA A C 1
ATOM 753 O O . ALA A 1 99 ? -5.873 8.052 12.754 1.00 84.88 99 ALA A O 1
ATOM 754 N N . GLY A 1 100 ? -5.063 7.180 14.667 1.00 88.50 100 GLY A N 1
ATOM 755 C CA . GLY A 1 100 ? -3.705 6.954 14.171 1.00 88.50 100 GLY A CA 1
ATOM 756 C C . GLY A 1 100 ? -3.661 6.000 12.977 1.00 88.50 100 GLY A C 1
ATOM 757 O O . GLY A 1 100 ? -3.033 6.315 11.972 1.00 88.50 100 GLY A O 1
ATOM 758 N N . ILE A 1 101 ? -4.389 4.880 13.034 1.00 88.19 101 ILE A N 1
ATOM 759 C CA . ILE A 1 101 ? -4.470 3.916 11.922 1.00 88.19 101 ILE A CA 1
ATOM 760 C C . ILE A 1 101 ? -5.105 4.557 10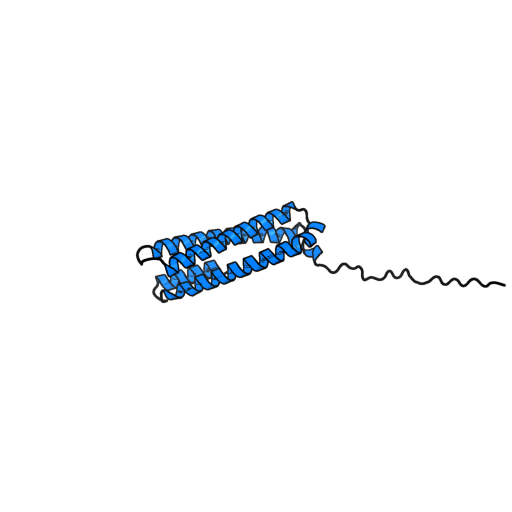.685 1.00 88.19 101 ILE A C 1
ATOM 762 O O . ILE A 1 101 ? -4.643 4.340 9.566 1.00 88.19 101 ILE A O 1
ATOM 766 N N . THR A 1 102 ? -6.139 5.378 10.875 1.00 86.19 102 THR A N 1
ATOM 767 C CA . THR A 1 102 ? -6.807 6.078 9.771 1.00 86.19 102 THR A CA 1
ATOM 768 C C . THR A 1 102 ? -5.848 7.049 9.086 1.00 86.19 102 THR A C 1
ATOM 770 O O . THR A 1 102 ? -5.714 7.016 7.864 1.00 86.19 102 THR A O 1
ATOM 773 N N . LEU A 1 103 ? -5.116 7.860 9.855 1.00 90.94 103 LEU A N 1
ATOM 774 C CA . LEU A 1 103 ? -4.095 8.757 9.307 1.00 90.94 103 LEU A CA 1
ATOM 775 C C . LEU A 1 103 ? -2.962 7.982 8.624 1.00 90.94 103 LEU A C 1
ATOM 777 O O . LEU A 1 103 ? -2.578 8.315 7.506 1.00 90.94 103 LEU A O 1
ATOM 781 N N . GLY A 1 104 ? -2.484 6.903 9.245 1.00 89.81 104 GLY A N 1
ATOM 782 C CA . GLY A 1 104 ? -1.482 6.020 8.651 1.00 89.81 104 GLY A CA 1
ATOM 783 C C . GLY A 1 104 ? -1.946 5.420 7.322 1.00 89.81 104 GLY A C 1
ATOM 784 O O . GLY A 1 104 ? -1.166 5.341 6.378 1.00 89.81 104 GLY A O 1
ATOM 785 N N . SER A 1 105 ? -3.231 5.074 7.198 1.00 88.44 105 SER A N 1
ATOM 786 C CA . SER A 1 105 ? -3.794 4.540 5.952 1.00 88.44 105 SER A CA 1
ATOM 787 C C . SER A 1 105 ? -3.785 5.551 4.802 1.00 88.44 105 SER A C 1
ATOM 789 O O . SER A 1 105 ? -3.594 5.157 3.653 1.00 88.44 105 SER A O 1
ATOM 791 N N . LEU A 1 106 ? -3.922 6.850 5.098 1.00 91.88 106 LEU A N 1
ATOM 792 C CA . LEU A 1 106 ? -3.769 7.913 4.101 1.00 91.88 106 LEU A CA 1
ATOM 793 C C . LEU A 1 106 ? -2.312 8.041 3.647 1.00 91.88 106 LEU A C 1
ATOM 795 O O . LEU A 1 106 ? -2.062 8.214 2.457 1.00 91.88 106 LEU A O 1
ATOM 799 N N . GLY A 1 107 ? -1.360 7.896 4.573 1.00 92.88 107 GLY A N 1
ATOM 800 C CA . GLY A 1 107 ? 0.063 7.823 4.240 1.00 92.88 107 GLY A CA 1
ATOM 801 C C . GLY A 1 107 ? 0.365 6.647 3.310 1.00 92.88 107 GLY A C 1
ATOM 802 O O . GLY A 1 107 ? 0.910 6.837 2.230 1.00 92.88 107 GLY A O 1
ATOM 803 N N . VAL A 1 108 ? -0.089 5.443 3.664 1.00 92.00 108 VAL A N 1
ATOM 804 C CA . VAL A 1 108 ? 0.064 4.244 2.820 1.00 92.00 108 VAL A CA 1
ATOM 805 C C . VAL A 1 108 ? -0.585 4.428 1.444 1.00 92.00 108 VAL A C 1
ATOM 807 O O . VAL A 1 108 ? -0.012 4.018 0.438 1.00 92.00 108 VAL A O 1
ATOM 810 N N . LEU A 1 109 ? -1.754 5.072 1.367 1.00 91.12 109 LEU A N 1
ATOM 811 C CA . LEU A 1 109 ? -2.395 5.399 0.091 1.00 91.12 109 LEU A CA 1
ATOM 812 C C . LEU A 1 109 ? -1.513 6.313 -0.767 1.00 91.12 109 LEU A C 1
ATOM 814 O O . LEU A 1 109 ? -1.369 6.063 -1.962 1.00 91.12 109 LEU A O 1
ATOM 818 N N . PHE A 1 110 ? -0.931 7.353 -0.167 1.00 93.94 110 PHE A N 1
ATOM 819 C CA . PHE A 1 110 ? -0.019 8.258 -0.858 1.00 93.94 110 PHE A CA 1
ATOM 820 C C . PHE A 1 110 ? 1.191 7.511 -1.428 1.00 93.94 110 PHE A C 1
ATOM 822 O O . PHE A 1 110 ? 1.445 7.622 -2.625 1.00 93.94 110 PHE A O 1
ATOM 829 N N . LEU A 1 111 ? 1.855 6.674 -0.623 1.00 92.88 111 LEU A N 1
ATOM 830 C CA . LEU A 1 111 ? 2.969 5.845 -1.100 1.00 92.88 111 LEU A CA 1
ATOM 831 C C . LEU A 1 111 ? 2.549 4.867 -2.210 1.00 92.88 111 LEU A C 1
ATOM 833 O O . LEU A 1 111 ? 3.272 4.654 -3.178 1.00 92.88 111 LEU A O 1
ATOM 837 N N . GLY A 1 112 ? 1.350 4.294 -2.113 1.00 91.38 112 GLY A N 1
ATOM 838 C CA . GLY A 1 112 ? 0.825 3.425 -3.163 1.00 91.38 112 GLY A CA 1
ATOM 839 C C . GLY A 1 112 ? 0.611 4.165 -4.489 1.00 91.38 112 GLY A C 1
ATOM 840 O O . GLY A 1 112 ? 0.847 3.603 -5.557 1.00 91.38 112 GLY A O 1
ATOM 841 N N . MET A 1 113 ? 0.198 5.437 -4.440 1.00 93.25 113 MET A N 1
ATOM 842 C CA . MET A 1 113 ? 0.074 6.279 -5.635 1.00 93.25 113 MET A CA 1
ATOM 843 C C . MET A 1 113 ? 1.435 6.643 -6.228 1.00 93.25 113 MET A C 1
ATOM 845 O O . MET A 1 113 ? 1.565 6.638 -7.449 1.00 93.25 113 MET A O 1
ATOM 849 N N . THR A 1 114 ? 2.449 6.925 -5.404 1.00 93.50 114 THR A N 1
ATOM 850 C CA . THR A 1 114 ? 3.800 7.224 -5.905 1.00 93.50 114 THR A CA 1
ATOM 851 C C . THR A 1 114 ? 4.435 6.001 -6.559 1.00 93.50 114 THR A C 1
ATOM 853 O O . THR A 1 114 ? 4.937 6.115 -7.676 1.00 93.50 114 THR A O 1
ATOM 856 N N . ALA A 1 115 ? 4.326 4.823 -5.933 1.00 92.62 115 ALA A N 1
ATOM 857 C CA . ALA A 1 115 ? 4.797 3.564 -6.511 1.00 92.62 115 ALA A CA 1
ATOM 858 C C . ALA A 1 115 ? 4.082 3.251 -7.837 1.00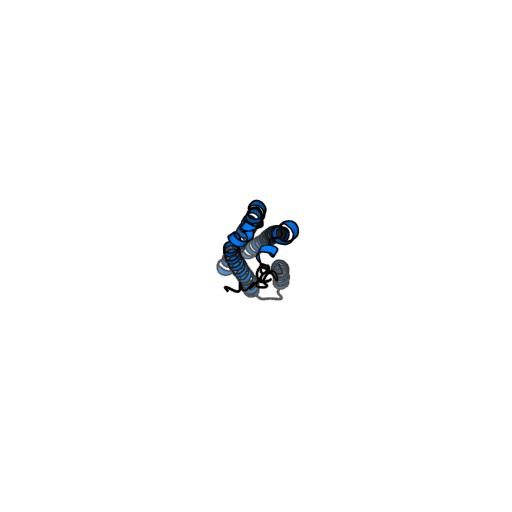 92.62 115 ALA A C 1
ATOM 860 O O . ALA A 1 115 ? 4.729 2.944 -8.839 1.00 92.62 115 ALA A O 1
ATOM 861 N N . GLY A 1 116 ? 2.754 3.415 -7.878 1.00 92.25 116 GLY A N 1
ATOM 862 C CA . GLY A 1 116 ? 1.962 3.227 -9.094 1.00 92.25 116 GLY A CA 1
ATOM 863 C C . GLY A 1 116 ? 2.292 4.230 -10.204 1.00 92.25 116 GLY A C 1
ATOM 864 O O . GLY A 1 116 ? 2.343 3.855 -11.371 1.00 92.25 116 GLY A O 1
ATOM 865 N N . HIS A 1 117 ? 2.554 5.495 -9.865 1.00 94.12 117 HIS A N 1
ATOM 866 C CA . HIS A 1 117 ? 2.960 6.508 -10.839 1.00 94.12 117 HIS A CA 1
ATOM 867 C C . HIS A 1 117 ? 4.328 6.185 -11.448 1.00 94.12 117 HIS A C 1
ATOM 869 O O . HIS A 1 117 ? 4.472 6.227 -12.669 1.00 94.12 117 HIS A O 1
ATOM 875 N N . ALA A 1 118 ? 5.307 5.811 -10.616 1.00 91.62 118 ALA A N 1
ATOM 876 C CA . ALA A 1 118 ? 6.622 5.381 -11.079 1.00 91.62 118 ALA A CA 1
ATOM 877 C C . ALA A 1 118 ? 6.514 4.160 -12.010 1.00 91.62 118 ALA A C 1
ATOM 879 O O . ALA A 1 118 ? 7.039 4.202 -13.122 1.00 91.62 118 ALA A O 1
ATOM 880 N N . GLY A 1 119 ? 5.732 3.144 -11.623 1.00 89.38 119 GLY A N 1
ATOM 881 C CA . GLY A 1 119 ? 5.488 1.958 -12.454 1.00 89.38 119 GLY A CA 1
ATOM 882 C C . GLY A 1 119 ? 4.776 2.284 -13.772 1.00 89.38 119 GLY A C 1
ATOM 883 O O . GLY A 1 119 ? 5.133 1.769 -14.828 1.00 89.38 119 GLY A O 1
ATOM 884 N N . GLY A 1 120 ? 3.824 3.221 -13.755 1.00 91.56 120 GLY A N 1
ATOM 885 C CA . GLY A 1 120 ? 3.185 3.716 -14.974 1.00 91.56 120 GLY A CA 1
ATOM 886 C C . GLY A 1 120 ? 4.183 4.360 -15.939 1.00 91.56 120 GLY A C 1
ATOM 887 O O . GLY A 1 120 ? 4.115 4.118 -17.142 1.00 91.56 120 GLY A O 1
ATOM 8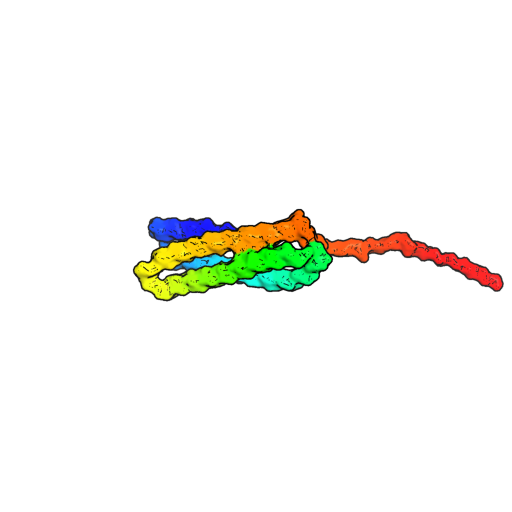88 N N . ARG A 1 121 ? 5.152 5.137 -15.436 1.00 93.31 121 ARG A N 1
ATOM 889 C CA . ARG A 1 121 ? 6.197 5.712 -16.296 1.00 93.31 121 ARG A CA 1
ATOM 890 C C . ARG A 1 121 ? 7.113 4.649 -16.893 1.00 93.31 121 ARG A C 1
ATOM 892 O O . ARG A 1 121 ? 7.489 4.813 -18.049 1.00 93.31 121 ARG A O 1
ATOM 899 N N . LEU A 1 122 ? 7.448 3.581 -16.160 1.00 89.44 122 LEU A N 1
ATOM 900 C CA . LEU A 1 122 ? 8.240 2.476 -16.721 1.00 89.44 122 LEU A CA 1
ATOM 901 C C . LEU A 1 122 ? 7.600 1.955 -18.010 1.00 89.44 122 LEU A C 1
ATOM 903 O O . LEU A 1 122 ? 8.273 1.812 -19.023 1.00 89.44 122 LEU A O 1
ATOM 907 N N . ILE A 1 123 ? 6.287 1.741 -17.993 1.00 90.69 123 ILE A N 1
ATOM 908 C CA . ILE A 1 123 ? 5.565 1.194 -19.143 1.00 90.69 123 ILE A CA 1
ATOM 909 C C . ILE A 1 123 ? 5.367 2.253 -20.236 1.00 90.69 123 ILE A C 1
ATOM 911 O O . ILE A 1 123 ? 5.688 2.005 -21.393 1.00 90.69 123 ILE A O 1
ATOM 915 N N . PHE A 1 124 ? 4.835 3.429 -19.890 1.00 91.56 124 PHE A N 1
ATOM 916 C CA . PHE A 1 124 ? 4.364 4.405 -20.884 1.00 91.56 124 PHE A CA 1
ATOM 917 C C . PHE A 1 124 ? 5.431 5.372 -21.396 1.00 91.56 124 PHE A C 1
ATOM 919 O O . PHE A 1 124 ? 5.260 5.938 -22.472 1.00 91.56 124 PHE A O 1
ATOM 926 N N . VAL A 1 125 ? 6.490 5.610 -20.621 1.00 91.75 125 VAL A N 1
ATOM 927 C CA . VAL A 1 125 ? 7.574 6.535 -20.991 1.00 91.75 125 VAL A CA 1
ATOM 928 C C . VAL A 1 125 ? 8.819 5.759 -21.392 1.00 91.75 125 VAL A C 1
ATOM 930 O O . VAL A 1 125 ? 9.460 6.118 -22.373 1.00 91.75 125 VAL A O 1
ATOM 933 N N . HIS A 1 126 ? 9.146 4.706 -20.642 1.00 89.12 126 HIS A N 1
ATOM 934 C CA . HIS A 1 126 ? 10.389 3.961 -20.825 1.00 89.12 126 HIS A CA 1
ATOM 935 C C . HIS A 1 126 ? 10.224 2.643 -21.592 1.00 89.12 126 HIS A C 1
ATOM 937 O O . HIS A 1 126 ? 11.220 2.004 -21.893 1.00 89.12 126 HIS A O 1
ATOM 943 N N . GLY A 1 127 ? 9.000 2.237 -21.943 1.00 88.12 127 GLY A N 1
ATOM 944 C CA . GLY A 1 127 ? 8.781 1.074 -22.806 1.00 88.12 127 GLY A CA 1
ATOM 945 C C . GLY A 1 127 ? 9.030 -0.280 -22.138 1.00 88.12 127 GLY A C 1
ATOM 946 O O . GLY A 1 127 ? 9.203 -1.269 -22.837 1.00 88.12 127 GLY A O 1
ATOM 947 N N . ALA A 1 128 ? 8.985 -0.379 -20.804 1.00 85.44 128 ALA A N 1
ATOM 948 C CA . ALA A 1 128 ? 9.242 -1.630 -20.073 1.00 85.44 128 ALA A CA 1
ATOM 949 C C . ALA A 1 128 ? 8.374 -2.827 -20.533 1.00 85.44 128 ALA A C 1
ATOM 951 O O . ALA A 1 128 ? 8.755 -3.983 -20.359 1.00 85.44 128 ALA A O 1
ATOM 952 N N . ALA A 1 129 ? 7.215 -2.570 -21.152 1.00 86.88 129 ALA A N 1
ATOM 953 C CA . ALA A 1 129 ? 6.366 -3.615 -21.724 1.00 86.88 129 ALA A CA 1
ATOM 954 C C . ALA A 1 129 ? 7.011 -4.354 -22.915 1.00 86.88 129 ALA A C 1
ATOM 956 O O . ALA A 1 129 ? 6.632 -5.491 -23.193 1.00 86.88 129 ALA A O 1
ATOM 957 N N . GLU A 1 130 ? 7.987 -3.752 -23.600 1.00 85.12 130 GLU A N 1
ATOM 958 C CA . GLU A 1 130 ? 8.687 -4.374 -24.731 1.00 85.12 130 GLU A CA 1
ATOM 959 C C . GLU A 1 130 ? 9.487 -5.612 -24.311 1.00 85.12 130 GLU A C 1
ATOM 961 O O . GLU A 1 130 ? 9.588 -6.555 -25.094 1.00 85.12 130 GLU A O 1
ATOM 966 N N . ALA A 1 131 ? 9.935 -5.680 -23.050 1.00 85.12 131 ALA A N 1
ATOM 967 C CA . ALA A 1 131 ? 10.626 -6.847 -22.491 1.00 85.12 131 ALA A CA 1
ATOM 968 C C . ALA A 1 131 ? 9.770 -8.126 -22.506 1.00 85.12 131 ALA A C 1
ATOM 970 O O . ALA A 1 131 ? 10.296 -9.231 -22.422 1.00 85.12 131 ALA A O 1
ATOM 971 N N . HIS A 1 132 ? 8.448 -7.980 -22.615 1.00 83.50 132 HIS A N 1
ATOM 972 C CA . HIS A 1 132 ? 7.487 -9.079 -22.535 1.00 83.50 132 HIS A CA 1
ATOM 973 C C . HIS A 1 132 ? 6.882 -9.440 -23.898 1.00 83.50 132 HIS A C 1
ATOM 975 O O . HIS A 1 132 ? 6.047 -10.345 -23.990 1.00 83.50 132 HIS A O 1
ATOM 981 N N . LEU A 1 133 ? 7.271 -8.740 -24.968 1.00 84.94 133 LEU A N 1
ATOM 982 C CA . LEU A 1 133 ? 6.843 -9.090 -26.315 1.00 84.94 133 LEU A CA 1
ATOM 983 C C . LEU A 1 133 ? 7.625 -10.320 -26.798 1.00 84.94 133 LEU A C 1
ATOM 985 O O . LEU A 1 133 ? 8.845 -10.372 -26.632 1.00 84.94 133 LEU A O 1
ATOM 989 N N . PRO A 1 134 ? 6.967 -11.305 -27.440 1.00 77.06 134 PRO A N 1
ATOM 990 C CA . PRO A 1 134 ? 7.681 -12.382 -28.108 1.00 77.06 134 PRO A CA 1
ATOM 991 C C . PRO A 1 134 ? 8.638 -11.770 -29.132 1.00 77.06 134 PRO A C 1
ATOM 993 O O . PRO A 1 134 ? 8.188 -11.092 -30.060 1.00 77.06 134 PRO A O 1
ATOM 996 N N . SER A 1 135 ? 9.947 -11.988 -28.979 1.00 64.50 135 SER A N 1
ATOM 997 C CA . SER A 1 135 ? 10.909 -11.575 -29.998 1.00 64.50 135 SER A CA 1
ATOM 998 C C . SER A 1 135 ? 10.477 -12.197 -31.325 1.00 64.50 135 SER A C 1
ATOM 1000 O O . SER A 1 135 ? 10.294 -13.412 -31.414 1.00 64.50 135 SER A O 1
ATOM 1002 N N . ALA A 1 136 ? 10.281 -11.377 -32.357 1.00 58.31 136 ALA A N 1
ATOM 1003 C CA . ALA A 1 136 ? 9.836 -11.806 -33.682 1.00 58.31 136 ALA A CA 1
ATOM 1004 C C . ALA A 1 136 ? 10.910 -12.614 -34.450 1.00 58.31 136 ALA A C 1
ATOM 1006 O O . ALA A 1 136 ? 11.034 -12.513 -35.665 1.00 58.31 136 ALA A O 1
ATOM 1007 N N . THR A 1 137 ? 11.689 -13.448 -33.763 1.00 53.06 137 THR A N 1
ATOM 1008 C CA . THR A 1 137 ? 12.802 -14.240 -34.306 1.00 53.06 137 THR A CA 1
ATOM 1009 C C . THR A 1 137 ? 12.344 -15.606 -34.839 1.00 53.06 137 THR A C 1
ATOM 1011 O O . THR A 1 137 ? 13.128 -16.541 -34.953 1.00 53.06 137 THR A O 1
ATOM 1014 N N . GLY A 1 138 ? 11.057 -15.735 -35.174 1.00 50.69 138 GLY A N 1
ATOM 1015 C CA . GLY A 1 138 ? 10.484 -16.891 -35.873 1.00 50.69 138 GLY A CA 1
ATOM 1016 C C . GLY A 1 138 ? 10.162 -16.633 -37.348 1.00 50.69 138 GLY A C 1
ATOM 1017 O O . GLY A 1 138 ? 9.704 -17.547 -38.034 1.00 50.69 138 GLY A O 1
ATOM 1018 N N . ALA A 1 139 ? 10.381 -15.415 -37.857 1.00 52.72 139 ALA A N 1
ATOM 1019 C CA . ALA A 1 139 ? 10.303 -15.146 -39.288 1.00 52.72 139 ALA A CA 1
ATOM 1020 C C . ALA A 1 139 ? 11.555 -15.728 -39.955 1.00 52.72 139 ALA A C 1
ATOM 1022 O O . ALA A 1 139 ? 12.572 -15.060 -40.108 1.00 52.72 139 ALA A O 1
ATOM 1023 N N . LYS A 1 140 ? 11.473 -17.021 -40.280 1.00 53.53 140 LYS A N 1
ATOM 1024 C CA . LYS A 1 140 ? 12.382 -17.724 -41.181 1.00 53.53 140 LYS A CA 1
ATOM 1025 C C . LYS A 1 140 ? 12.600 -16.833 -42.407 1.00 53.53 140 LYS A C 1
ATOM 1027 O O . LYS A 1 140 ? 11.641 -16.537 -43.120 1.00 53.53 140 LYS A O 1
ATOM 1032 N N . ASP A 1 141 ? 13.827 -16.366 -42.584 1.00 52.00 141 ASP A N 1
ATOM 1033 C CA . ASP A 1 141 ? 14.221 -15.539 -43.716 1.00 52.00 141 ASP A CA 1
ATOM 1034 C C . ASP A 1 141 ? 13.915 -16.328 -45.010 1.00 52.00 141 ASP A C 1
ATOM 1036 O O . ASP A 1 141 ? 14.397 -17.455 -45.154 1.00 52.00 141 ASP A O 1
ATOM 1040 N N . PRO A 1 142 ? 13.077 -15.827 -45.940 1.00 57.94 142 PRO A N 1
ATOM 1041 C CA . PRO A 1 142 ? 12.756 -16.540 -47.178 1.00 57.94 142 PRO A CA 1
ATOM 1042 C C . PRO A 1 142 ? 13.935 -16.593 -48.167 1.00 57.94 142 PRO A C 1
ATOM 1044 O O . PRO A 1 142 ? 13.766 -17.056 -49.291 1.00 57.94 142 PRO A O 1
ATOM 1047 N N . SER A 1 143 ? 15.116 -16.121 -47.759 1.00 57.00 143 SER A N 1
ATOM 1048 C CA . SER A 1 143 ? 16.360 -16.117 -48.529 1.00 57.00 143 SER A CA 1
ATOM 1049 C C . SER A 1 143 ? 17.120 -17.453 -48.499 1.00 57.00 143 SER A C 1
ATOM 1051 O O . SER A 1 143 ? 18.019 -17.636 -49.313 1.00 57.00 143 SER A O 1
ATOM 1053 N N . ASP A 1 144 ? 16.729 -18.421 -47.658 1.00 53.19 144 ASP A N 1
ATOM 1054 C CA . ASP A 1 144 ? 17.249 -19.803 -47.695 1.00 53.19 144 ASP A CA 1
ATOM 1055 C C . ASP A 1 144 ? 16.500 -20.658 -48.743 1.00 53.19 144 ASP A C 1
ATOM 1057 O O . ASP A 1 144 ? 16.026 -21.767 -48.488 1.00 53.19 144 ASP A O 1
ATOM 1061 N N . SER A 1 145 ? 16.305 -20.101 -49.941 1.00 56.56 145 SER A N 1
ATOM 1062 C CA . SER A 1 145 ? 15.939 -20.869 -51.128 1.00 56.56 145 SER A CA 1
ATOM 1063 C C . SER A 1 145 ? 17.230 -21.406 -51.734 1.00 56.56 145 SER A C 1
ATOM 1065 O O . SER A 1 145 ? 17.959 -20.666 -52.392 1.00 56.56 145 SER A O 1
ATOM 1067 N N . GLY A 1 146 ? 17.506 -22.680 -51.452 1.00 57.72 146 GLY A N 1
ATOM 1068 C CA . GLY A 1 146 ? 18.687 -23.405 -51.900 1.00 57.72 146 GLY A CA 1
ATOM 1069 C C . GLY A 1 146 ? 19.021 -23.170 -53.370 1.00 57.72 146 GLY A C 1
ATOM 1070 O O . GLY A 1 146 ? 18.262 -23.539 -54.266 1.00 57.72 146 GLY A O 1
ATOM 1071 N N . ASP A 1 147 ? 20.197 -22.592 -53.587 1.00 56.88 147 ASP A N 1
ATOM 1072 C CA . ASP A 1 147 ? 20.883 -22.590 -54.870 1.00 56.88 147 ASP A CA 1
ATOM 1073 C C . ASP A 1 147 ? 21.657 -23.917 -54.982 1.00 56.88 147 ASP A C 1
ATOM 1075 O O . ASP A 1 147 ? 22.868 -23.990 -54.779 1.00 56.88 147 ASP A O 1
ATOM 1079 N N . ASP A 1 148 ? 20.916 -25.009 -55.207 1.00 60.59 148 ASP A N 1
ATOM 1080 C CA . ASP A 1 148 ? 21.458 -26.312 -55.610 1.00 60.59 148 ASP A CA 1
ATOM 1081 C C . ASP A 1 148 ? 21.811 -26.244 -57.103 1.00 60.59 148 ASP A C 1
ATOM 1083 O O . ASP A 1 148 ? 21.107 -26.753 -57.978 1.00 60.59 148 ASP A O 1
ATOM 1087 N N . SER A 1 149 ? 22.889 -25.524 -57.410 1.00 59.31 149 SER A N 1
ATOM 1088 C CA . SER A 1 149 ? 23.509 -25.529 -58.732 1.00 59.31 149 SER A CA 1
ATOM 1089 C C . SER A 1 149 ? 24.381 -26.778 -58.860 1.00 59.31 149 SER A C 1
ATOM 1091 O O . SER A 1 149 ? 25.579 -26.782 -58.581 1.00 59.31 149 SER A O 1
ATOM 1093 N N . GLY A 1 150 ? 23.736 -27.871 -59.276 1.00 53.97 150 GLY A N 1
ATOM 1094 C CA . GLY A 1 150 ? 24.391 -29.108 -59.682 1.00 53.97 150 GLY A CA 1
ATOM 1095 C C . GLY A 1 150 ? 25.393 -28.872 -60.815 1.00 53.9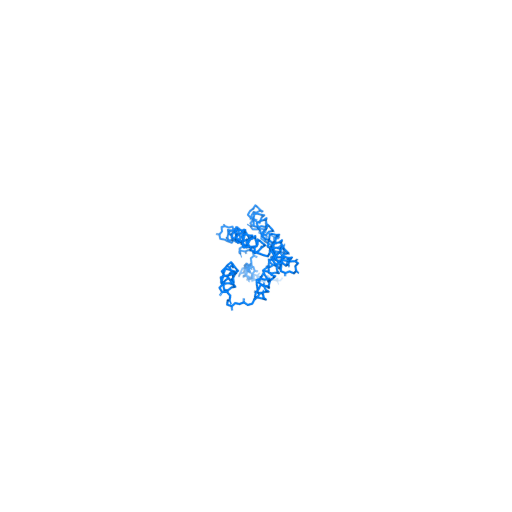7 150 GLY A C 1
ATOM 1096 O O . GLY A 1 150 ? 25.021 -28.507 -61.929 1.00 53.97 150 GLY A O 1
ATOM 1097 N N . ASP A 1 151 ? 26.664 -29.112 -60.513 1.00 65.06 151 ASP A N 1
ATOM 1098 C CA . ASP A 1 151 ? 27.782 -29.136 -61.454 1.00 65.06 151 ASP A CA 1
ATOM 1099 C C . ASP A 1 151 ? 27.817 -30.503 -62.178 1.00 65.06 151 ASP A C 1
ATOM 1101 O O . ASP A 1 151 ? 27.962 -31.535 -61.507 1.00 65.06 151 ASP A O 1
ATOM 1105 N N . PRO A 1 152 ? 27.659 -30.579 -63.515 1.00 62.62 152 PRO A N 1
ATOM 1106 C CA . PRO A 1 152 ? 27.841 -31.823 -64.248 1.00 62.62 152 PRO A CA 1
ATOM 1107 C C . PRO A 1 152 ? 29.336 -32.030 -64.511 1.00 62.62 152 PRO A C 1
ATOM 1109 O O . PRO A 1 152 ? 29.968 -31.266 -65.235 1.00 62.62 152 PRO A O 1
ATOM 1112 N N . LYS A 1 153 ? 29.908 -33.087 -63.927 1.00 59.62 153 LYS A N 1
ATOM 1113 C CA . LYS A 1 153 ? 31.240 -33.566 -64.310 1.00 59.62 153 LYS A CA 1
ATOM 1114 C C . LYS A 1 153 ? 31.119 -34.516 -65.495 1.00 59.62 153 LYS A C 1
ATOM 1116 O O . LYS A 1 153 ? 30.536 -35.593 -65.352 1.00 59.62 153 LYS A O 1
ATOM 1121 N N . ASP A 1 154 ? 31.677 -34.074 -66.615 1.00 68.88 154 ASP A N 1
ATOM 1122 C CA . ASP A 1 154 ? 32.034 -34.884 -67.784 1.00 68.88 154 ASP A CA 1
ATOM 1123 C C . ASP A 1 154 ? 33.132 -35.916 -67.458 1.00 68.88 154 ASP A C 1
ATOM 1125 O O . ASP A 1 154 ? 34.015 -35.616 -66.612 1.00 68.88 154 ASP A O 1
#

pLDDT: mean 79.65, std 13.96, range [50.16, 96.75]

Secondary structure (DSSP, 8-state):
--HHHHHHHHHHHHHTT-S-GGGHHHHHHHHHHHHHHHHHHHHHHHHHHHHHHTTS-HHHHHHHHHHHHHHHHHHHHHHHHHHHHHHH--TTTHHHHHHHHHHHHHHHHHHHHHHHHHHHHHHHTT-GGGGGSPPSTT---TT-----------

Radius of gyration: 26.21 Å; chains: 1; bounding box: 57×44×95 Å

Sequence (154 aa):
MVLPFVALAVTIAVWRKWLPARSWLIVLLLQAAMVVGALVSHQTGQQEEDLVGGIVDDGPVMAHEEAAEAFLQSISALFVVSALVAFFSRSRYVSLGHAGITLGSLGVLFLGMTAGHAGGRLIFVHGAAEAHLPSATGAKDPSDSGDDSGDPKD